Protein AF-A0A971D285-F1 (afdb_monomer_lite)

Sequence (139 aa):
ELATGGTLFGNALSMAAARAALTEVLTPAAYEHAADLGAELADGLEDAVDEAGLPWRVQRLWPRSGVSFSRRLARDAAEADADAQPELNALLRLYLASRGVWEAISTAGPAMSVAATRADVAAYVAAFRAFVADVVAAD

Foldseek 3Di:
DDDPDDPPVPDPVVVVVVVCCDPPQVDPVLQQVLQVLLVLLQVLLVCLCVVLVQLWHWDRDRSWIDIQNHNDDDPDPVSSVVSDDQVLLVVLQVQLVVQVHHFPDSRTTDGGGSPDDNVNSVSSSVSSSVSSVVVSVVD

pLDDT: mean 94.19, std 7.13, range [49.31, 98.56]

Secondary structure (DSSP, 8-state):
------TTTT-HHHHHHHHHIIIIIS-HHHHHHHHHHHHHHHHHHHHHHHHTT---EEEEETTEEEEESSSS--SSHHHHHHT--HHHHHHHHHHHHTTT---S-SSS--B--TT--HHHHHHHHHHHHHHHHHHHTT-

Radius of gyration: 18.51 Å; chains: 1; bounding box: 54×35×45 Å

Structure (mmCIF, N/CA/C/O backbone):
data_AF-A0A971D285-F1
#
_entry.id   AF-A0A971D285-F1
#
loop_
_atom_site.group_PDB
_atom_site.id
_atom_site.type_symbol
_atom_site.label_atom_id
_atom_site.label_alt_id
_atom_site.label_comp_id
_atom_site.label_asym_id
_atom_site.label_entity_id
_atom_site.label_seq_id
_atom_site.pdbx_PDB_ins_code
_atom_site.Cartn_x
_atom_site.Cartn_y
_atom_site.Cartn_z
_atom_site.occupancy
_atom_site.B_iso_or_equiv
_atom_site.auth_seq_id
_atom_site.auth_comp_id
_atom_site.auth_asym_id
_atom_site.auth_atom_id
_atom_site.pdbx_PDB_model_num
ATOM 1 N N . GLU A 1 1 ? 36.179 23.374 -7.657 1.00 58.19 1 GLU A N 1
ATOM 2 C CA . GLU A 1 1 ? 35.338 22.389 -8.368 1.00 58.19 1 GLU A CA 1
ATOM 3 C C . GLU A 1 1 ? 34.465 21.657 -7.365 1.00 58.19 1 GLU A C 1
ATOM 5 O O . GLU A 1 1 ? 34.965 21.293 -6.307 1.00 58.19 1 GLU A O 1
ATOM 10 N N . LEU A 1 2 ? 33.177 21.480 -7.664 1.00 68.88 2 LEU A N 1
ATOM 11 C CA . LEU A 1 2 ? 32.315 20.560 -6.919 1.00 68.88 2 LEU A CA 1
ATOM 12 C C . LEU A 1 2 ? 32.564 19.155 -7.472 1.00 68.88 2 LEU A C 1
ATOM 14 O O . LEU A 1 2 ? 32.286 18.903 -8.642 1.00 68.88 2 LEU A O 1
ATOM 18 N N . ALA A 1 3 ? 33.108 18.256 -6.655 1.00 75.75 3 ALA A N 1
ATOM 19 C CA . ALA A 1 3 ? 33.206 16.848 -7.017 1.00 75.75 3 ALA A CA 1
ATOM 20 C C . ALA A 1 3 ? 31.798 16.227 -7.022 1.00 75.75 3 ALA A C 1
ATOM 22 O O . ALA A 1 3 ? 31.091 16.289 -6.019 1.00 75.75 3 ALA A O 1
ATOM 23 N N . THR A 1 4 ? 31.390 15.634 -8.145 1.00 83.88 4 THR A N 1
ATOM 24 C CA . THR A 1 4 ? 30.048 15.053 -8.358 1.00 83.88 4 THR A CA 1
ATOM 25 C C . THR A 1 4 ? 30.070 13.526 -8.514 1.00 83.88 4 THR A C 1
ATOM 27 O O . THR A 1 4 ? 29.160 12.953 -9.105 1.00 83.88 4 THR A O 1
ATOM 30 N N . GLY A 1 5 ? 31.093 12.839 -7.987 1.00 87.38 5 GLY A N 1
ATOM 31 C CA . GLY A 1 5 ? 31.279 11.399 -8.198 1.00 87.38 5 GLY A CA 1
ATOM 32 C C . GLY A 1 5 ? 31.811 10.623 -6.992 1.00 87.38 5 GLY A C 1
ATOM 33 O O . GLY A 1 5 ? 32.143 11.182 -5.951 1.00 87.38 5 GLY A O 1
ATOM 34 N N . GLY A 1 6 ? 31.898 9.306 -7.165 1.00 91.94 6 GLY A N 1
ATOM 35 C CA . GLY A 1 6 ? 32.472 8.351 -6.216 1.00 91.94 6 GLY A CA 1
ATOM 36 C C . GLY A 1 6 ? 32.707 7.001 -6.900 1.00 91.94 6 GLY A C 1
ATOM 37 O O . GLY A 1 6 ? 32.139 6.749 -7.958 1.00 91.94 6 GLY A O 1
ATOM 38 N N . THR A 1 7 ? 33.528 6.121 -6.318 1.00 93.44 7 THR A N 1
ATOM 39 C CA . THR A 1 7 ? 34.011 4.872 -6.956 1.00 93.44 7 THR A CA 1
ATOM 40 C C . THR A 1 7 ? 32.909 3.968 -7.522 1.00 93.44 7 THR A C 1
ATOM 42 O O . THR A 1 7 ? 33.127 3.278 -8.510 1.00 93.44 7 THR A O 1
ATOM 45 N N . LEU A 1 8 ? 31.720 3.964 -6.915 1.00 94.88 8 LEU A N 1
ATOM 46 C CA . LEU A 1 8 ? 30.589 3.132 -7.347 1.00 94.88 8 LEU A CA 1
ATOM 47 C C . LEU A 1 8 ? 29.567 3.880 -8.214 1.00 94.88 8 LEU A C 1
ATOM 49 O O . LEU A 1 8 ? 28.583 3.277 -8.650 1.00 94.88 8 LEU A O 1
ATOM 53 N N . PHE A 1 9 ? 29.782 5.171 -8.468 1.00 94.62 9 PHE A N 1
ATOM 54 C CA . PHE A 1 9 ? 28.895 5.984 -9.289 1.00 94.62 9 PHE A CA 1
ATOM 55 C C . PHE A 1 9 ? 28.912 5.475 -10.735 1.00 94.62 9 PHE A C 1
ATOM 57 O O . PHE A 1 9 ? 29.968 5.393 -11.357 1.00 94.62 9 PHE A O 1
ATOM 64 N N . GLY A 1 10 ? 27.745 5.097 -11.263 1.00 93.19 10 GLY A N 1
ATOM 65 C CA . GLY A 1 10 ? 27.621 4.588 -12.633 1.00 93.19 10 GLY A CA 1
ATOM 66 C C . GLY A 1 10 ? 28.299 3.236 -12.885 1.00 93.19 10 GLY A C 1
ATOM 67 O O . GLY A 1 10 ? 28.639 2.934 -14.027 1.00 93.19 10 GLY A O 1
ATOM 68 N N . ASN A 1 11 ? 28.516 2.414 -11.851 1.00 96.44 11 ASN A N 1
ATOM 69 C CA . ASN A 1 11 ? 29.077 1.075 -12.042 1.00 96.44 11 ASN A CA 1
ATOM 70 C C . ASN A 1 11 ? 28.212 0.221 -13.001 1.00 96.44 11 ASN A C 1
ATOM 72 O O . ASN A 1 11 ? 26.999 0.420 -13.125 1.00 96.44 11 ASN A O 1
ATOM 76 N N . ALA A 1 12 ? 28.835 -0.758 -13.662 1.00 97.88 12 ALA A N 1
ATOM 77 C CA . ALA A 1 12 ? 28.193 -1.543 -14.719 1.00 97.88 12 ALA A CA 1
ATOM 78 C C . ALA A 1 12 ? 26.925 -2.284 -14.259 1.00 97.88 12 ALA A C 1
ATOM 80 O O . ALA A 1 12 ? 25.957 -2.363 -15.015 1.00 97.88 12 ALA A O 1
ATOM 81 N N . LEU A 1 13 ? 26.905 -2.785 -13.019 1.00 98.06 13 LEU A N 1
ATOM 82 C CA . LEU A 1 13 ? 25.747 -3.487 -12.468 1.00 98.06 13 LEU A CA 1
ATOM 83 C C . LEU A 1 13 ? 24.557 -2.537 -12.295 1.00 98.06 13 LEU A C 1
ATOM 85 O O . LEU A 1 13 ? 23.459 -2.845 -12.750 1.00 98.06 13 LEU A O 1
ATOM 89 N N . SER A 1 14 ? 24.778 -1.366 -11.693 1.00 97.81 14 SER A N 1
ATOM 90 C CA . SER A 1 14 ? 23.740 -0.348 -11.511 1.00 97.81 14 SER A CA 1
ATOM 91 C C . SER A 1 14 ? 23.199 0.154 -12.850 1.00 97.81 14 SER A C 1
ATOM 93 O O . SER A 1 14 ? 21.989 0.303 -12.986 1.00 97.81 14 SER A O 1
ATOM 95 N N . MET A 1 15 ? 24.057 0.358 -13.855 1.00 98.25 15 MET A N 1
ATOM 96 C CA . MET A 1 15 ? 23.618 0.789 -15.189 1.00 98.25 15 MET A CA 1
ATOM 97 C C . MET A 1 15 ? 22.787 -0.283 -15.907 1.00 98.25 15 MET A C 1
ATOM 99 O O . MET A 1 15 ? 21.761 0.038 -16.509 1.00 98.25 15 MET A O 1
ATOM 103 N N . ALA A 1 16 ? 23.188 -1.555 -15.816 1.00 98.56 16 ALA A N 1
ATOM 104 C CA . ALA A 1 16 ? 22.428 -2.665 -16.386 1.00 98.56 16 ALA A CA 1
ATOM 105 C C . ALA A 1 16 ? 21.066 -2.842 -15.692 1.00 98.56 16 ALA A C 1
ATOM 107 O O . ALA A 1 16 ? 20.043 -2.954 -16.370 1.00 98.56 16 ALA A O 1
ATOM 108 N N . ALA A 1 17 ? 21.041 -2.797 -14.355 1.00 98.38 17 ALA A N 1
ATOM 109 C CA . ALA A 1 17 ? 19.816 -2.886 -13.567 1.00 98.38 17 ALA A CA 1
ATOM 110 C C . ALA A 1 17 ? 18.877 -1.701 -13.825 1.00 98.38 17 ALA A C 1
ATOM 112 O O . ALA A 1 17 ? 17.683 -1.909 -14.008 1.00 98.38 17 ALA A O 1
ATOM 113 N N . ALA A 1 18 ? 19.401 -0.472 -13.900 1.00 98.25 18 ALA A N 1
ATOM 114 C CA . ALA A 1 18 ? 18.603 0.716 -14.194 1.00 98.25 18 ALA A CA 1
ATOM 115 C C . ALA A 1 18 ? 17.958 0.639 -15.583 1.00 98.25 18 ALA A C 1
ATOM 117 O O . ALA A 1 18 ? 16.778 0.951 -15.721 1.00 98.25 18 ALA A O 1
ATOM 118 N N . ARG A 1 19 ? 18.700 0.174 -16.599 1.00 98.38 19 ARG A N 1
ATOM 119 C CA . ARG A 1 19 ? 18.148 -0.047 -17.941 1.00 98.38 19 ARG A CA 1
ATOM 120 C C . ARG A 1 19 ? 16.983 -1.034 -17.891 1.00 98.38 19 ARG A C 1
ATOM 122 O O . ARG A 1 19 ? 15.891 -0.664 -18.297 1.00 98.38 19 ARG A O 1
ATOM 129 N N . ALA A 1 20 ? 17.195 -2.233 -17.344 1.00 98.56 20 ALA A N 1
ATOM 130 C CA . ALA A 1 20 ? 16.143 -3.247 -17.244 1.00 98.56 20 ALA A CA 1
ATOM 131 C C . ALA A 1 20 ? 14.939 -2.751 -16.421 1.00 98.56 20 ALA A C 1
ATOM 133 O O . ALA A 1 20 ? 13.795 -2.892 -16.843 1.00 98.56 20 ALA A O 1
ATOM 134 N N . ALA A 1 21 ? 15.184 -2.096 -15.282 1.00 98.38 21 ALA A N 1
ATOM 135 C CA . ALA A 1 21 ? 14.128 -1.542 -14.445 1.00 98.38 21 ALA A CA 1
ATOM 136 C C . ALA A 1 21 ? 13.266 -0.540 -15.220 1.00 98.38 21 ALA A C 1
ATOM 138 O O . ALA A 1 21 ? 12.049 -0.664 -15.211 1.00 98.38 21 ALA A O 1
ATOM 139 N N . LEU A 1 22 ? 13.876 0.415 -15.925 1.00 97.81 22 LEU A N 1
ATOM 140 C CA . LEU A 1 22 ? 13.146 1.477 -16.621 1.00 97.81 22 LEU A CA 1
ATOM 141 C C . LEU A 1 22 ? 12.483 1.017 -17.926 1.00 97.81 22 LEU A C 1
ATOM 143 O O . LEU A 1 22 ? 11.479 1.606 -18.318 1.00 97.81 22 LEU A O 1
ATOM 147 N N . THR A 1 23 ? 13.024 0.006 -18.613 1.00 97.75 23 THR A N 1
ATOM 148 C CA . THR A 1 23 ? 12.492 -0.423 -19.920 1.00 97.75 23 THR A CA 1
ATOM 149 C C . THR A 1 23 ? 11.618 -1.670 -19.866 1.00 97.75 23 THR A C 1
ATOM 151 O O . THR A 1 23 ? 10.851 -1.889 -20.798 1.00 97.75 23 THR A O 1
ATOM 154 N N . GLU A 1 24 ? 11.728 -2.491 -18.819 1.00 98.06 24 GLU A N 1
ATOM 155 C CA . GLU A 1 24 ? 11.076 -3.810 -18.761 1.00 98.06 24 GLU A CA 1
ATOM 156 C C . GLU A 1 24 ? 10.179 -3.992 -17.527 1.00 98.06 24 GLU A C 1
ATOM 158 O O . GLU A 1 24 ? 9.184 -4.705 -17.611 1.00 98.06 24 GLU A O 1
ATOM 163 N N . VAL A 1 25 ? 10.485 -3.340 -16.396 1.00 98.38 25 VAL A N 1
ATOM 164 C CA . VAL A 1 25 ? 9.761 -3.549 -15.123 1.00 98.38 25 VAL A CA 1
ATOM 165 C C . VAL A 1 25 ? 8.834 -2.380 -14.788 1.00 98.38 25 VAL A C 1
ATOM 167 O O . VAL A 1 25 ? 7.630 -2.555 -14.634 1.00 98.38 25 VAL A O 1
ATOM 170 N N . LEU A 1 26 ? 9.382 -1.171 -14.700 1.00 97.81 26 LEU A N 1
ATOM 171 C CA . LEU A 1 26 ? 8.706 0.070 -14.313 1.00 97.81 26 LEU A CA 1
ATOM 172 C C . LEU A 1 26 ? 8.031 0.731 -15.526 1.00 97.81 26 LEU A C 1
ATOM 174 O O . LEU A 1 26 ? 8.201 1.919 -15.795 1.00 97.81 26 LEU A O 1
ATOM 178 N N . THR A 1 27 ? 7.300 -0.071 -16.299 1.00 98.06 27 THR A N 1
ATOM 179 C CA . THR A 1 27 ? 6.598 0.375 -17.509 1.00 98.06 27 THR A CA 1
ATOM 180 C C . THR A 1 27 ? 5.302 1.117 -17.159 1.00 98.06 27 THR A C 1
ATOM 182 O O . THR A 1 27 ? 4.760 0.900 -16.075 1.00 98.06 27 THR A O 1
ATOM 185 N N . PRO A 1 28 ? 4.741 1.947 -18.061 1.00 97.56 28 PRO A N 1
ATOM 186 C CA . PRO A 1 28 ? 3.471 2.634 -17.807 1.00 97.56 28 PRO A CA 1
ATOM 187 C C . PRO A 1 28 ? 2.334 1.700 -17.367 1.00 97.56 28 PRO A C 1
ATOM 189 O O . PRO A 1 28 ? 1.667 1.991 -16.383 1.00 97.56 28 PRO A O 1
ATOM 192 N N . ALA A 1 29 ? 2.181 0.539 -18.014 1.00 97.94 29 ALA A N 1
ATOM 193 C CA . ALA A 1 29 ? 1.159 -0.447 -17.652 1.00 97.94 29 ALA A CA 1
ATOM 194 C C . ALA A 1 29 ? 1.403 -1.077 -16.267 1.00 97.94 29 ALA A C 1
ATOM 196 O O . ALA A 1 29 ? 0.464 -1.321 -15.516 1.00 97.94 29 ALA A O 1
ATOM 197 N N . ALA A 1 30 ? 2.668 -1.322 -15.909 1.00 98.06 30 ALA A N 1
ATOM 198 C CA . ALA A 1 30 ? 3.026 -1.813 -14.580 1.00 98.06 30 ALA A CA 1
ATOM 199 C C . ALA A 1 30 ? 2.737 -0.765 -13.498 1.00 98.06 30 ALA A C 1
ATOM 201 O O . ALA A 1 30 ? 2.316 -1.116 -12.394 1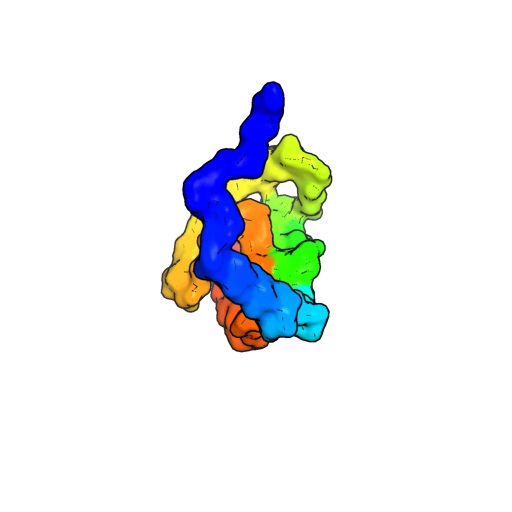.00 98.06 30 ALA A O 1
ATOM 202 N N . TYR A 1 31 ? 2.926 0.517 -13.831 1.00 97.19 31 TYR A N 1
ATOM 203 C CA . TYR A 1 31 ? 2.462 1.592 -12.978 1.00 97.19 31 TYR A CA 1
ATOM 204 C C . TYR A 1 31 ? 0.923 1.538 -12.867 1.00 97.19 31 TYR A C 1
ATOM 206 O O . TYR A 1 31 ? 0.410 1.331 -11.776 1.00 97.19 31 TYR A O 1
ATOM 214 N N . GLU A 1 32 ? 0.159 1.645 -13.953 1.00 97.88 32 GLU A N 1
ATOM 215 C CA . GLU A 1 32 ? -1.320 1.612 -13.900 1.00 97.88 32 GLU A CA 1
ATOM 216 C C . GLU A 1 32 ? -1.869 0.463 -13.031 1.00 97.88 32 GLU A C 1
ATOM 218 O O . GLU A 1 32 ? -2.662 0.710 -12.125 1.00 97.88 32 GLU A O 1
ATOM 223 N N . HIS A 1 33 ? -1.321 -0.748 -13.182 1.00 98.06 33 HIS A N 1
ATOM 224 C CA . HIS A 1 33 ? -1.629 -1.895 -12.319 1.00 98.06 33 HIS A CA 1
ATOM 225 C C . HIS A 1 33 ? -1.399 -1.625 -10.822 1.00 98.06 33 HIS A C 1
ATOM 227 O O . HIS A 1 33 ? -2.275 -1.880 -9.999 1.00 98.06 33 HIS A O 1
ATOM 233 N N . ALA A 1 34 ? -0.234 -1.096 -10.439 1.00 98.19 34 ALA A N 1
ATOM 234 C CA . ALA A 1 34 ? 0.044 -0.765 -9.041 1.00 98.19 34 ALA A CA 1
ATOM 235 C C . ALA A 1 34 ? -0.856 0.369 -8.509 1.00 98.19 34 ALA A C 1
ATOM 237 O O . ALA A 1 34 ? -1.184 0.365 -7.322 1.00 98.19 34 ALA A O 1
ATOM 238 N N . ALA A 1 35 ? -1.273 1.311 -9.365 1.00 97.88 35 ALA A N 1
ATOM 239 C CA . ALA A 1 35 ? -2.243 2.352 -9.016 1.00 97.88 35 ALA A CA 1
ATOM 240 C C . ALA A 1 35 ? -3.599 1.75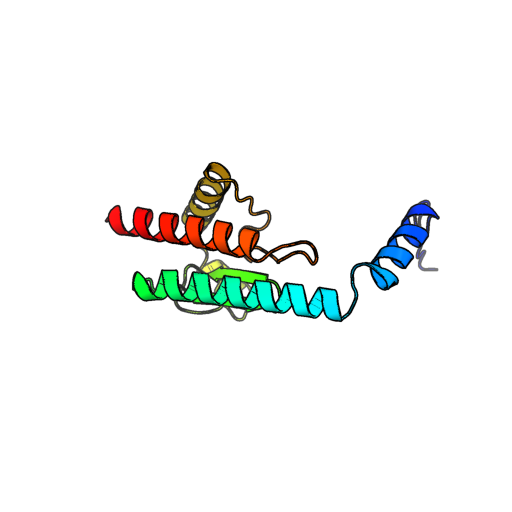3 -8.651 1.00 97.88 35 ALA A C 1
ATOM 242 O O . ALA A 1 35 ? -4.166 2.105 -7.619 1.00 97.88 35 ALA A O 1
ATOM 243 N N . ASP A 1 36 ? -4.089 0.842 -9.493 1.00 98.25 36 ASP A N 1
ATOM 244 C CA . ASP A 1 36 ? -5.381 0.186 -9.311 1.00 98.25 36 ASP A CA 1
ATOM 245 C C . ASP A 1 36 ? -5.393 -0.609 -8.003 1.00 98.25 36 ASP A C 1
ATOM 247 O O . ASP A 1 36 ? -6.316 -0.482 -7.201 1.00 98.25 36 ASP A O 1
ATOM 251 N N . LEU A 1 37 ? -4.313 -1.347 -7.719 1.00 98.50 37 LEU A N 1
ATOM 252 C CA . LEU A 1 37 ? -4.154 -2.046 -6.442 1.00 98.50 37 LEU A CA 1
ATOM 253 C C . LEU A 1 37 ? -4.092 -1.086 -5.246 1.00 98.50 37 LEU A C 1
ATOM 255 O O . LEU A 1 37 ? -4.631 -1.393 -4.184 1.00 98.50 37 LEU A O 1
ATOM 259 N N . GLY A 1 38 ? -3.435 0.067 -5.393 1.00 97.62 38 GLY A N 1
ATOM 260 C CA . GLY A 1 38 ? -3.411 1.103 -4.361 1.00 97.62 38 GLY A CA 1
ATOM 261 C C . GLY A 1 38 ? -4.800 1.674 -4.076 1.00 97.62 38 GLY A C 1
ATOM 262 O O . GLY A 1 38 ? -5.165 1.837 -2.909 1.00 97.62 38 GLY A O 1
ATOM 263 N N . ALA A 1 39 ? -5.592 1.927 -5.119 1.00 97.81 39 ALA A N 1
ATOM 264 C CA . ALA A 1 39 ? -6.977 2.369 -4.990 1.00 97.81 39 ALA A CA 1
ATOM 265 C C . ALA A 1 39 ? -7.842 1.307 -4.293 1.00 97.81 39 ALA A C 1
ATOM 267 O O . ALA A 1 39 ? -8.483 1.622 -3.299 1.00 97.81 39 ALA A O 1
ATOM 268 N N . GLU A 1 40 ? -7.769 0.045 -4.724 1.00 98.25 40 GLU A N 1
ATOM 269 C CA . GLU A 1 40 ? -8.504 -1.065 -4.097 1.00 98.25 40 GLU A CA 1
ATOM 270 C C . GLU A 1 40 ? -8.140 -1.265 -2.629 1.00 98.25 40 GLU A C 1
ATOM 272 O O . GLU A 1 40 ? -9.008 -1.525 -1.795 1.00 98.25 40 GLU A O 1
ATOM 277 N N . LEU A 1 41 ? -6.854 -1.128 -2.300 1.00 98.12 41 LEU A N 1
ATOM 278 C CA . LEU A 1 41 ? -6.418 -1.158 -0.917 1.00 98.12 41 LEU A CA 1
ATOM 279 C C . LEU A 1 41 ? -7.072 -0.025 -0.127 1.00 98.12 41 LEU A C 1
ATOM 281 O O . LEU A 1 41 ? -7.614 -0.281 0.940 1.00 98.12 41 LEU A O 1
ATOM 285 N N . ALA A 1 42 ? -7.014 1.210 -0.628 1.00 97.88 42 ALA A N 1
ATOM 286 C CA . ALA A 1 42 ? -7.599 2.344 0.073 1.00 97.88 42 ALA A CA 1
ATOM 287 C C . ALA A 1 42 ? -9.096 2.170 0.306 1.00 97.88 42 ALA A C 1
ATOM 289 O O . ALA A 1 42 ? -9.529 2.338 1.441 1.00 97.88 42 ALA A O 1
ATOM 290 N N . ASP A 1 43 ? -9.841 1.784 -0.729 1.00 98.44 43 ASP A N 1
ATOM 291 C CA . ASP A 1 43 ? -11.284 1.568 -0.647 1.00 98.44 43 ASP A CA 1
ATOM 292 C C . ASP A 1 43 ? -11.592 0.513 0.436 1.00 98.44 43 ASP A C 1
ATOM 294 O O . ASP A 1 43 ? -12.411 0.735 1.323 1.00 98.44 43 ASP A O 1
ATOM 298 N N . GLY A 1 44 ? -10.831 -0.590 0.473 1.00 98.38 44 GLY A N 1
ATOM 299 C CA . GLY A 1 44 ? -10.989 -1.622 1.500 1.00 98.38 44 GLY A CA 1
ATOM 300 C C . GLY A 1 44 ? -10.668 -1.167 2.933 1.00 98.38 44 GLY A C 1
ATOM 301 O O . GLY A 1 44 ? -11.261 -1.694 3.879 1.00 98.38 44 GLY A O 1
ATOM 302 N N . LEU A 1 45 ? -9.743 -0.217 3.111 1.00 97.81 45 LEU A N 1
ATOM 303 C CA . LEU A 1 45 ? -9.456 0.397 4.415 1.00 97.81 45 LEU A CA 1
ATOM 304 C C . LEU A 1 45 ? -10.527 1.417 4.813 1.00 97.81 45 LEU A C 1
ATOM 306 O O . LEU A 1 45 ? -10.889 1.462 5.988 1.00 97.81 45 LEU A O 1
ATOM 310 N N . GLU A 1 46 ? -11.013 2.219 3.863 1.00 97.75 46 GLU A N 1
ATOM 311 C CA . GLU A 1 46 ? -12.080 3.205 4.078 1.00 97.75 46 GLU A CA 1
ATOM 312 C C . GLU A 1 46 ? -13.360 2.500 4.514 1.00 97.75 46 GLU A C 1
ATOM 314 O O . GLU A 1 46 ? -13.871 2.802 5.590 1.00 97.75 46 GLU A O 1
ATOM 319 N N . ASP A 1 47 ? -13.783 1.470 3.778 1.00 98.56 47 ASP A N 1
ATOM 320 C CA . ASP A 1 47 ? -14.959 0.675 4.127 1.00 98.56 47 ASP A CA 1
ATOM 321 C C . ASP A 1 47 ? -14.842 0.077 5.540 1.00 98.56 47 ASP A C 1
ATOM 323 O O . ASP A 1 47 ? -15.782 0.123 6.329 1.00 98.56 47 ASP A O 1
ATOM 327 N N . ALA A 1 48 ? -13.669 -0.458 5.902 1.00 98.25 48 ALA A N 1
ATOM 328 C CA . ALA A 1 48 ? -13.440 -1.047 7.223 1.00 98.25 48 ALA A CA 1
ATOM 329 C C . ALA A 1 48 ? -13.555 -0.022 8.364 1.00 98.25 48 ALA A C 1
ATOM 331 O O . ALA A 1 48 ? -14.078 -0.338 9.433 1.00 98.25 48 ALA A O 1
ATOM 332 N N . VAL A 1 49 ? -13.045 1.191 8.147 1.00 97.56 49 VAL A N 1
ATOM 333 C CA . VAL A 1 49 ? -13.115 2.298 9.109 1.00 97.56 49 VAL A CA 1
ATOM 334 C C . VAL A 1 49 ? -14.546 2.820 9.230 1.00 97.56 49 VAL A C 1
ATOM 336 O O . VAL A 1 49 ? -15.034 3.000 10.350 1.00 97.56 49 VAL A O 1
ATOM 339 N N . ASP A 1 50 ? -15.219 3.023 8.098 1.00 97.44 50 ASP A N 1
ATOM 340 C CA . ASP A 1 50 ? -16.568 3.582 8.028 1.00 97.44 50 ASP A CA 1
ATOM 341 C C . ASP A 1 50 ? -17.607 2.625 8.628 1.00 97.44 50 ASP A C 1
ATOM 343 O O . ASP A 1 50 ? -18.442 3.047 9.432 1.00 97.44 50 ASP A O 1
ATOM 347 N N . GLU A 1 51 ? -17.524 1.327 8.320 1.00 97.81 51 GLU A N 1
ATOM 348 C CA . GLU A 1 51 ? -18.383 0.288 8.909 1.00 97.81 51 GLU A CA 1
ATOM 349 C C . GLU A 1 51 ? -18.240 0.212 10.437 1.00 97.81 51 GLU A C 1
ATOM 351 O O . GLU A 1 51 ? -19.219 -0.044 11.142 1.00 97.81 51 GLU A O 1
ATOM 356 N N . ALA A 1 52 ? -17.035 0.461 10.957 1.00 97.44 52 ALA A N 1
ATOM 357 C CA . ALA A 1 52 ? -16.751 0.486 12.390 1.00 97.44 52 ALA A CA 1
ATOM 358 C C . ALA A 1 52 ? -17.091 1.830 13.063 1.00 97.44 52 ALA A C 1
ATOM 360 O O . ALA A 1 52 ? -16.961 1.958 14.281 1.00 97.44 52 ALA A O 1
ATOM 361 N N . GLY A 1 53 ? -17.508 2.846 12.296 1.00 96.56 53 GLY A N 1
ATOM 362 C CA . GLY A 1 53 ? -17.792 4.190 12.806 1.00 96.56 53 GLY A CA 1
ATOM 363 C C . GLY A 1 53 ? -16.563 4.898 13.387 1.00 96.56 53 GLY A C 1
ATOM 364 O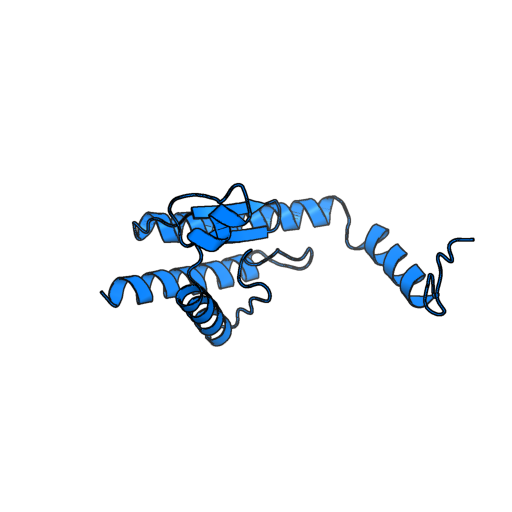 O . GLY A 1 53 ? -16.702 5.803 14.218 1.00 96.56 53 GLY A O 1
ATOM 365 N N . LEU A 1 54 ? -15.359 4.480 12.988 1.00 96.75 54 LEU A N 1
ATOM 366 C CA . LEU A 1 54 ? -14.119 5.026 13.516 1.00 96.75 54 LEU A CA 1
ATOM 367 C C . LEU A 1 54 ? -13.819 6.384 12.875 1.00 96.75 54 LEU A C 1
ATOM 369 O O . LEU A 1 54 ? -13.949 6.558 11.666 1.00 96.75 54 LEU A O 1
ATOM 373 N N . PRO A 1 55 ? -13.356 7.374 13.653 1.00 95.81 55 PRO A N 1
ATOM 374 C CA . PRO A 1 55 ? -13.122 8.7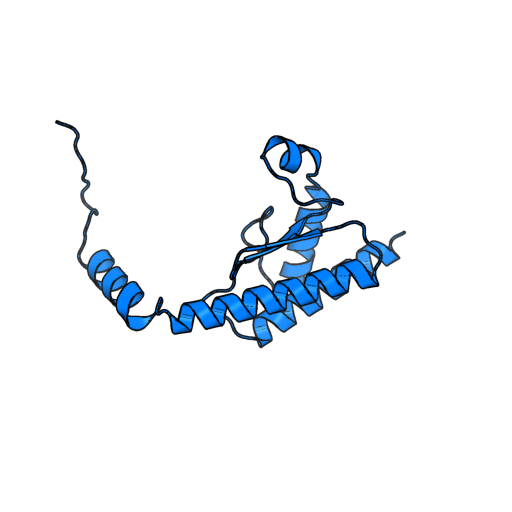17 13.148 1.00 95.81 55 PRO A CA 1
ATOM 375 C C . PRO A 1 55 ? -11.728 8.822 12.500 1.00 95.81 55 PRO A C 1
ATOM 377 O O . PRO A 1 55 ? -10.999 9.779 12.760 1.00 95.81 55 PRO A O 1
ATOM 380 N N . TRP A 1 56 ? -11.333 7.808 11.728 1.00 96.50 56 TRP A N 1
ATOM 381 C CA . TRP A 1 56 ? -10.041 7.705 11.049 1.00 96.50 56 TRP A CA 1
ATOM 382 C C . TRP A 1 56 ? -10.190 8.097 9.577 1.00 96.50 56 TRP A C 1
ATOM 384 O O . TRP A 1 56 ? -11.290 8.107 9.030 1.00 96.50 56 TRP A O 1
ATOM 394 N N . ARG A 1 57 ? -9.088 8.453 8.920 1.00 95.75 57 ARG A N 1
ATOM 395 C CA . ARG A 1 57 ? -9.066 8.790 7.488 1.00 95.75 57 ARG A CA 1
ATOM 396 C C . ARG A 1 57 ? -8.052 7.935 6.764 1.00 95.75 57 ARG A C 1
ATOM 398 O O . ARG A 1 57 ? -7.043 7.558 7.345 1.00 95.75 57 ARG A O 1
ATOM 405 N N . VAL A 1 58 ? -8.278 7.683 5.483 1.00 95.75 58 VAL A N 1
ATOM 406 C CA . VAL A 1 58 ? -7.341 6.928 4.651 1.00 95.75 58 VAL A CA 1
ATOM 407 C C . VAL A 1 58 ? -6.610 7.876 3.709 1.00 95.75 58 VAL A C 1
ATOM 409 O O . VAL A 1 58 ? -7.187 8.763 3.081 1.00 95.75 58 VAL A O 1
ATOM 412 N N . GLN A 1 59 ? -5.291 7.730 3.669 1.00 93.44 59 GLN A N 1
ATOM 413 C CA . GLN A 1 59 ? -4.420 8.375 2.702 1.00 93.44 59 GLN A CA 1
ATOM 414 C C . GLN A 1 59 ? -4.536 7.613 1.382 1.00 93.44 59 GLN A C 1
ATOM 416 O O . GLN A 1 59 ? -4.415 6.391 1.370 1.00 93.44 59 GLN A O 1
ATOM 421 N N . ARG A 1 60 ? -4.711 8.341 0.276 1.00 93.69 60 ARG A N 1
ATOM 422 C CA . ARG A 1 60 ? -4.697 7.809 -1.092 1.00 93.69 60 ARG A CA 1
ATOM 423 C C . ARG A 1 60 ? -3.690 8.575 -1.923 1.00 93.69 60 ARG A C 1
ATOM 425 O O . ARG A 1 60 ? -3.931 9.720 -2.300 1.00 93.69 60 ARG A O 1
ATOM 432 N N . LEU A 1 61 ? -2.571 7.938 -2.227 1.00 93.62 61 LEU A N 1
ATOM 433 C CA . LEU A 1 61 ? -1.539 8.507 -3.076 1.00 93.62 61 LEU A CA 1
ATOM 434 C C . LEU A 1 61 ? -1.088 7.465 -4.088 1.00 93.62 61 LEU A C 1
ATOM 436 O O . LEU A 1 61 ? -0.044 6.846 -3.926 1.00 93.62 61 LEU A O 1
ATOM 440 N N . TRP A 1 62 ? -1.867 7.307 -5.155 1.00 93.38 62 TRP A N 1
ATOM 441 C CA . TRP A 1 62 ? -1.534 6.449 -6.289 1.00 93.38 62 TRP A CA 1
ATOM 442 C C . TRP A 1 62 ? -1.366 4.962 -5.871 1.00 93.38 62 TRP A C 1
ATOM 444 O O . TRP A 1 62 ? -2.404 4.385 -5.563 1.00 93.38 62 TRP A O 1
ATOM 454 N N . PRO A 1 63 ? -0.190 4.301 -5.751 1.00 95.56 63 PRO A N 1
ATOM 455 C CA . PRO A 1 63 ? -0.134 2.892 -5.360 1.00 95.56 63 PRO A CA 1
ATOM 456 C C . PRO A 1 63 ? -0.061 2.748 -3.826 1.00 95.56 63 PRO A C 1
ATOM 458 O O . PRO A 1 63 ? 0.108 1.653 -3.298 1.00 95.56 63 PRO A O 1
ATOM 461 N N . ARG A 1 64 ? -0.049 3.876 -3.105 1.00 95.06 64 ARG A N 1
ATOM 462 C CA . ARG A 1 64 ? 0.218 3.995 -1.683 1.00 95.06 64 ARG A CA 1
ATOM 463 C C . ARG A 1 64 ? -1.064 4.398 -1.004 1.00 95.06 64 ARG A C 1
ATOM 465 O O . ARG A 1 64 ? -1.642 5.437 -1.327 1.00 95.06 64 ARG A O 1
ATOM 472 N N . SER A 1 65 ? -1.407 3.604 -0.008 1.00 94.50 65 SER A N 1
ATOM 473 C CA . SER A 1 65 ? -2.609 3.788 0.780 1.00 94.50 65 SER A CA 1
ATOM 474 C C . SER A 1 65 ? -2.313 3.427 2.221 1.00 94.50 65 SER A C 1
ATOM 476 O O . SER A 1 65 ? -1.457 2.586 2.481 1.00 94.50 65 SER A O 1
ATOM 478 N N . GLY A 1 66 ? -2.977 4.075 3.169 1.00 93.06 66 GLY A N 1
ATOM 479 C CA . GLY A 1 66 ? -2.711 3.837 4.583 1.00 93.06 66 GLY A CA 1
ATOM 480 C C . GLY A 1 66 ? -3.668 4.583 5.490 1.00 93.06 66 GLY A C 1
ATOM 481 O O . GLY A 1 66 ? -4.247 5.595 5.101 1.00 93.06 66 GLY A O 1
ATOM 482 N N . VAL A 1 67 ? -3.833 4.094 6.713 1.00 93.88 67 VAL A N 1
ATOM 483 C CA . VAL A 1 67 ? -4.717 4.719 7.696 1.00 93.88 67 VAL A CA 1
ATOM 484 C C . VAL A 1 67 ? -4.011 5.863 8.430 1.00 93.88 67 VAL A C 1
ATOM 486 O O . VAL A 1 67 ? -2.855 5.765 8.834 1.00 93.88 67 VAL A O 1
ATOM 489 N N . SER A 1 68 ? -4.729 6.963 8.614 1.00 93.19 68 SER A N 1
ATOM 490 C CA . SER A 1 68 ? -4.433 8.041 9.552 1.00 93.19 68 SER A CA 1
ATOM 491 C C . SER A 1 68 ? -5.420 7.932 10.703 1.00 93.19 68 SER A C 1
ATOM 493 O O . SER A 1 68 ? -6.628 8.060 10.503 1.00 93.19 68 SER A O 1
ATOM 495 N N . PHE A 1 69 ? -4.916 7.722 11.915 1.00 94.00 69 PHE A N 1
ATOM 496 C CA . PHE A 1 69 ? -5.727 7.558 13.125 1.00 94.00 69 PHE A CA 1
ATOM 497 C C . PHE A 1 69 ? -6.285 8.897 13.657 1.00 94.00 69 PHE A C 1
ATOM 499 O O . PHE A 1 69 ? -6.239 9.180 14.850 1.00 94.00 69 PHE A O 1
ATOM 506 N N . SER A 1 70 ? -6.792 9.745 12.758 1.00 94.00 70 SER A N 1
ATOM 507 C CA . SER A 1 70 ? -7.369 11.064 13.035 1.00 94.00 70 SER A CA 1
ATOM 508 C C . SER A 1 70 ? -8.498 11.383 12.049 1.00 94.00 70 SER A C 1
ATOM 510 O O . SER A 1 70 ? -8.613 10.769 10.990 1.00 94.00 70 SER A O 1
ATOM 512 N N . ARG A 1 71 ? -9.314 12.394 12.377 1.00 94.44 71 ARG A N 1
ATOM 513 C CA . ARG A 1 71 ? -10.512 12.825 11.623 1.00 94.44 71 ARG A CA 1
ATOM 514 C C . ARG A 1 71 ? -10.200 13.513 10.298 1.00 94.44 71 ARG A C 1
ATOM 516 O O . ARG A 1 71 ? -11.102 13.810 9.510 1.00 94.44 71 ARG A O 1
ATOM 523 N N . ARG A 1 72 ? -8.930 13.818 10.059 1.00 93.12 72 ARG A N 1
ATOM 524 C CA . ARG A 1 72 ? -8.453 14.589 8.915 1.00 93.12 72 ARG A CA 1
ATOM 525 C C . ARG A 1 72 ? -7.180 13.979 8.350 1.00 93.12 72 ARG A C 1
ATOM 527 O O . ARG A 1 72 ? -6.441 13.296 9.050 1.00 93.12 72 ARG A O 1
ATOM 534 N N . LEU A 1 73 ? -6.910 14.303 7.092 1.00 93.44 73 LEU A N 1
ATOM 535 C CA . LEU A 1 73 ? -5.580 14.151 6.520 1.00 93.44 73 LEU A CA 1
ATOM 536 C C . LEU A 1 73 ? -4.777 15.412 6.849 1.00 93.44 73 LEU A C 1
ATOM 538 O O . LEU A 1 73 ? -5.241 16.523 6.579 1.00 93.44 73 LEU A O 1
ATOM 542 N N . ALA A 1 74 ? -3.607 15.233 7.456 1.00 92.75 74 ALA A N 1
ATOM 543 C CA . ALA A 1 74 ? -2.700 16.326 7.776 1.00 92.75 74 ALA A CA 1
ATOM 544 C C . ALA A 1 74 ? -2.187 17.007 6.497 1.00 92.75 74 ALA A C 1
ATOM 546 O O . ALA A 1 74 ? -1.898 16.347 5.497 1.00 92.75 74 ALA A O 1
ATOM 547 N N . ARG A 1 75 ? -2.068 18.335 6.529 1.00 94.31 75 ARG A N 1
ATOM 548 C CA . ARG A 1 75 ? -1.561 19.156 5.415 1.00 94.31 75 ARG A CA 1
ATOM 549 C C . ARG A 1 75 ? -0.087 19.509 5.566 1.00 94.31 75 ARG A C 1
ATOM 551 O O . ARG A 1 75 ? 0.553 19.891 4.590 1.00 94.31 75 ARG A O 1
ATOM 558 N N . ASP A 1 76 ? 0.436 19.387 6.778 1.00 94.94 76 ASP A N 1
ATOM 559 C CA . ASP A 1 76 ? 1.826 19.646 7.120 1.00 94.94 76 ASP A CA 1
ATOM 560 C C . ASP A 1 76 ? 2.301 18.705 8.239 1.00 94.94 76 ASP A C 1
ATOM 562 O O . ASP A 1 76 ? 1.536 17.906 8.785 1.00 94.94 76 ASP A O 1
ATOM 566 N N . ALA A 1 77 ? 3.595 18.778 8.551 1.00 93.31 77 ALA A N 1
ATOM 567 C CA . ALA A 1 77 ? 4.214 17.924 9.558 1.00 93.31 77 ALA A CA 1
ATOM 568 C C . ALA A 1 77 ? 3.705 18.211 10.980 1.00 93.31 77 ALA A C 1
ATOM 570 O O . ALA A 1 77 ? 3.563 17.280 11.763 1.00 93.31 77 ALA A O 1
ATOM 571 N N . ALA A 1 78 ? 3.389 19.468 11.309 1.00 96.38 78 ALA A N 1
ATOM 572 C CA . ALA A 1 78 ? 2.905 19.820 12.643 1.00 96.38 78 ALA A CA 1
ATOM 573 C C . ALA A 1 78 ? 1.507 19.236 12.893 1.00 96.38 78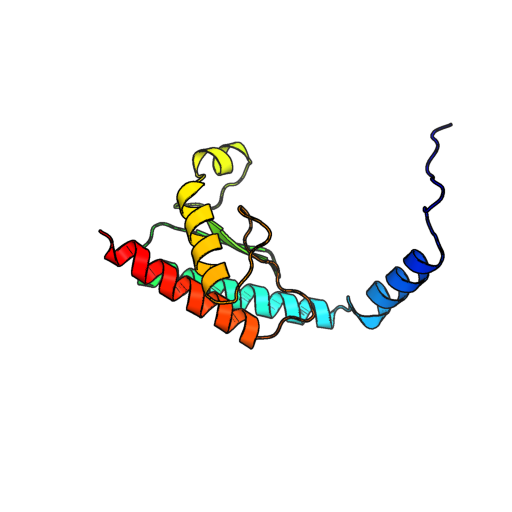 ALA A C 1
ATOM 575 O O . ALA A 1 78 ? 1.220 18.744 13.982 1.00 96.38 78 ALA A O 1
ATOM 576 N N . GLU A 1 79 ? 0.648 19.252 11.871 1.00 95.19 79 GLU A N 1
ATOM 577 C CA . GLU A 1 79 ? -0.644 18.576 11.894 1.00 95.19 79 GLU A CA 1
ATOM 578 C C . GLU A 1 79 ? -0.485 17.057 12.045 1.00 95.19 79 GLU A C 1
ATOM 580 O O . GLU A 1 79 ? -1.187 16.465 12.860 1.00 95.19 79 GLU A O 1
ATOM 585 N N . ALA A 1 80 ? 0.450 16.442 11.313 1.00 92.12 80 ALA A N 1
ATOM 586 C CA . ALA A 1 80 ? 0.702 15.003 11.387 1.00 92.12 80 ALA A CA 1
ATOM 587 C C . ALA A 1 80 ? 1.218 14.563 12.768 1.00 92.12 80 ALA A C 1
ATOM 589 O O . ALA A 1 80 ? 0.746 13.560 13.299 1.00 92.12 80 ALA A O 1
ATOM 590 N N . ASP A 1 81 ? 2.139 15.327 13.361 1.00 93.12 81 ASP A N 1
ATOM 591 C CA . ASP A 1 81 ? 2.687 15.048 14.692 1.00 93.12 81 ASP A CA 1
ATOM 592 C C . ASP A 1 81 ? 1.622 15.194 15.787 1.00 93.12 81 ASP A C 1
ATOM 594 O O . ASP A 1 81 ? 1.556 14.372 16.700 1.00 93.12 81 ASP A O 1
ATOM 598 N N . ALA A 1 82 ? 0.755 16.208 15.689 1.00 94.56 82 ALA A N 1
ATOM 599 C CA . ALA A 1 82 ? -0.337 16.413 16.642 1.00 94.56 82 ALA A CA 1
ATOM 600 C C . ALA A 1 82 ? -1.387 15.286 16.606 1.00 94.56 82 ALA A C 1
ATOM 602 O O . ALA A 1 82 ? -2.031 15.012 17.617 1.00 94.56 82 ALA A O 1
ATOM 603 N N . ASP A 1 83 ? -1.556 14.649 15.446 1.00 93.06 83 ASP A N 1
ATOM 604 C CA . ASP A 1 83 ? -2.515 13.570 15.197 1.00 93.06 83 ASP A CA 1
ATOM 605 C C . ASP A 1 83 ? -1.899 12.161 15.358 1.00 93.06 83 ASP A C 1
ATOM 607 O O . ASP A 1 83 ? -2.579 11.152 15.146 1.00 93.06 83 ASP A O 1
ATOM 611 N N . ALA A 1 84 ? -0.615 12.064 15.716 1.00 91.31 84 ALA A N 1
ATOM 612 C CA . ALA A 1 84 ? 0.100 10.797 15.789 1.00 91.31 84 ALA A CA 1
ATOM 613 C C . ALA A 1 84 ? -0.441 9.878 16.900 1.00 91.31 84 ALA A C 1
ATOM 615 O O . ALA A 1 84 ? -0.632 10.286 18.043 1.00 91.31 84 ALA A O 1
ATOM 616 N N . GLN A 1 85 ? -0.617 8.596 16.566 1.00 93.62 85 GLN A N 1
ATOM 617 C CA . GLN A 1 85 ? -1.011 7.528 17.495 1.00 93.62 85 GLN A CA 1
ATOM 618 C C . GLN A 1 85 ? 0.044 6.406 17.459 1.00 93.62 85 GLN A C 1
ATOM 620 O O . GLN A 1 85 ? -0.167 5.380 16.799 1.00 93.62 85 GLN A O 1
ATOM 625 N N . PRO A 1 86 ? 1.229 6.604 18.068 1.00 93.12 86 PRO A N 1
ATOM 626 C CA . PRO A 1 86 ? 2.370 5.710 17.881 1.00 93.12 86 PRO A CA 1
ATOM 627 C C . PRO A 1 86 ? 2.142 4.302 18.448 1.00 93.12 86 PRO A C 1
ATOM 629 O O . PRO A 1 86 ? 2.553 3.326 17.818 1.00 93.12 86 PRO A O 1
ATOM 632 N N . GLU A 1 87 ? 1.453 4.165 19.581 1.00 94.44 87 GLU A N 1
ATOM 633 C CA . GLU A 1 87 ? 1.136 2.867 20.186 1.00 94.44 87 GLU A CA 1
ATOM 634 C C . GLU A 1 87 ? 0.140 2.083 19.331 1.00 94.44 87 GLU A C 1
ATOM 636 O O . GLU A 1 87 ? 0.348 0.897 19.072 1.00 94.44 87 GLU A O 1
ATOM 641 N N . LEU A 1 88 ? -0.905 2.752 18.831 1.00 93.94 88 LEU A N 1
ATOM 642 C CA . LEU A 1 88 ? -1.896 2.136 17.947 1.00 93.94 88 LEU A CA 1
ATOM 643 C C . LEU A 1 88 ? -1.262 1.702 16.621 1.00 93.94 88 LEU A C 1
ATOM 645 O O . LEU A 1 88 ? -1.549 0.620 16.112 1.00 93.94 88 LEU A O 1
ATOM 649 N N . ASN A 1 89 ? -0.343 2.509 16.090 1.00 94.12 89 ASN A N 1
ATOM 650 C CA . ASN A 1 89 ? 0.417 2.152 14.901 1.00 94.12 89 ASN A CA 1
ATOM 651 C C . ASN A 1 89 ? 1.338 0.946 15.133 1.00 94.12 89 ASN A C 1
ATOM 653 O O . ASN A 1 89 ? 1.382 0.027 14.315 1.00 94.12 89 ASN A O 1
ATOM 657 N N . ALA A 1 90 ? 2.057 0.920 16.258 1.00 93.94 90 ALA A N 1
ATOM 658 C CA . ALA A 1 90 ? 2.890 -0.219 16.626 1.00 93.94 90 ALA A CA 1
ATOM 659 C C . ALA A 1 90 ? 2.050 -1.495 16.785 1.00 93.94 90 ALA A C 1
ATOM 661 O O . ALA A 1 90 ? 2.449 -2.553 16.291 1.00 93.94 90 ALA A O 1
ATOM 662 N N . LEU A 1 91 ? 0.871 -1.386 17.406 1.00 95.25 91 LEU A N 1
ATOM 663 C CA . LEU A 1 91 ? -0.069 -2.491 17.551 1.00 95.25 91 LEU A CA 1
ATOM 664 C C . LEU A 1 91 ? -0.558 -2.998 16.191 1.00 95.25 91 LEU A C 1
ATOM 666 O O . LEU A 1 91 ? -0.464 -4.199 15.948 1.00 95.25 91 LEU A O 1
ATOM 670 N N . LEU A 1 92 ? -1.006 -2.110 15.293 1.00 95.31 92 LEU A N 1
ATOM 671 C CA . LEU A 1 92 ? -1.416 -2.476 13.932 1.00 95.31 92 LEU A CA 1
ATOM 672 C C . LEU A 1 92 ? -0.312 -3.276 13.230 1.00 95.31 92 LEU A C 1
ATOM 674 O O . LEU A 1 92 ? -0.557 -4.361 12.711 1.00 95.31 92 LEU A O 1
ATOM 678 N N . ARG A 1 93 ? 0.928 -2.785 13.261 1.00 94.81 93 ARG A N 1
ATOM 679 C CA . ARG A 1 93 ? 2.056 -3.438 12.582 1.00 94.81 93 ARG A CA 1
ATOM 680 C C . ARG A 1 93 ? 2.377 -4.814 13.159 1.00 94.81 93 ARG A C 1
ATOM 682 O O . ARG A 1 93 ? 2.632 -5.745 12.398 1.00 94.81 93 ARG A O 1
ATOM 689 N N . LEU A 1 94 ? 2.351 -4.962 14.484 1.00 95.44 94 LEU A N 1
ATOM 690 C CA . LEU A 1 94 ? 2.516 -6.264 15.138 1.00 95.44 94 LEU A CA 1
ATOM 691 C C . LEU A 1 94 ? 1.368 -7.217 14.775 1.00 95.44 94 LEU A C 1
ATOM 693 O O . LEU A 1 94 ? 1.603 -8.393 14.482 1.00 95.44 94 LEU A O 1
ATOM 697 N N . TYR A 1 95 ? 0.139 -6.702 14.742 1.00 96.75 95 TYR A N 1
ATOM 698 C CA . TYR A 1 95 ? -1.055 -7.456 14.384 1.00 96.75 95 TYR A CA 1
ATOM 699 C C . TYR A 1 95 ? -0.983 -7.981 12.944 1.00 96.75 95 TYR A C 1
ATOM 701 O O . TYR A 1 95 ? -1.188 -9.177 12.720 1.00 96.75 95 TYR A O 1
ATOM 709 N N . LEU A 1 96 ? -0.619 -7.121 11.989 1.00 96.56 96 LEU A N 1
ATOM 710 C CA . LEU A 1 96 ? -0.403 -7.480 10.586 1.00 96.56 96 LEU A CA 1
ATOM 711 C C . LEU A 1 96 ? 0.728 -8.510 10.433 1.00 96.56 96 LEU A C 1
ATOM 713 O O . LEU A 1 96 ? 0.535 -9.540 9.782 1.00 96.56 96 LEU A O 1
ATOM 717 N N . ALA A 1 97 ? 1.871 -8.296 11.096 1.00 96.31 97 ALA A N 1
ATOM 718 C CA . ALA A 1 97 ? 3.023 -9.196 11.004 1.00 96.31 97 ALA A CA 1
ATOM 719 C C . ALA A 1 97 ? 2.686 -10.611 11.500 1.00 96.31 97 ALA A C 1
ATOM 721 O O . ALA A 1 97 ? 3.051 -11.602 10.871 1.00 96.31 97 ALA A O 1
ATOM 722 N N . SER A 1 98 ? 1.905 -10.726 12.580 1.00 96.75 98 SER A N 1
ATOM 723 C CA . SER A 1 98 ? 1.433 -12.028 13.080 1.00 96.75 98 SER A CA 1
ATOM 724 C C . SER A 1 98 ? 0.500 -12.778 12.110 1.00 96.75 98 SER A C 1
ATOM 726 O O . SER A 1 98 ? 0.223 -13.957 12.318 1.00 96.75 98 SER A O 1
ATOM 728 N N . ARG A 1 99 ? 0.034 -12.114 11.042 1.00 96.88 99 ARG A N 1
ATOM 729 C CA . ARG A 1 99 ? -0.897 -12.628 10.021 1.00 96.88 99 ARG A CA 1
ATOM 730 C C . ARG A 1 99 ? -0.291 -12.696 8.621 1.00 96.88 99 ARG A C 1
ATOM 732 O O . ARG A 1 99 ? -1.024 -12.850 7.650 1.00 96.88 99 ARG A O 1
ATOM 739 N N . GLY A 1 100 ? 1.031 -12.604 8.493 1.00 96.25 100 GLY A N 1
ATOM 740 C CA . GLY A 1 100 ? 1.677 -12.733 7.186 1.00 96.25 100 GLY A CA 1
ATOM 741 C C . GLY A 1 100 ? 1.936 -11.409 6.462 1.00 96.25 100 GLY A C 1
ATOM 742 O O . GLY A 1 100 ? 2.542 -11.430 5.395 1.00 96.25 100 GLY A O 1
ATOM 743 N N . VAL A 1 101 ? 1.505 -10.266 7.010 1.00 96.12 101 VAL A N 1
ATOM 744 C CA . VAL A 1 101 ? 1.557 -8.959 6.333 1.00 96.12 101 VAL A CA 1
ATOM 745 C C . VAL A 1 101 ? 2.595 -8.056 7.001 1.00 96.12 101 VAL A C 1
ATOM 747 O O . VAL A 1 101 ? 2.460 -7.692 8.164 1.00 96.12 101 VAL A O 1
ATOM 750 N N . TRP A 1 102 ? 3.640 -7.666 6.267 1.00 93.12 102 TRP A N 1
ATOM 751 C CA . TRP A 1 102 ? 4.729 -6.840 6.805 1.00 93.12 102 TRP A CA 1
ATOM 752 C C . TRP A 1 102 ? 4.666 -5.395 6.322 1.00 93.12 102 TRP A C 1
ATOM 754 O O . TRP A 1 102 ? 4.853 -5.110 5.141 1.00 93.12 102 TRP A O 1
ATOM 764 N N . GLU A 1 103 ? 4.516 -4.469 7.268 1.00 88.94 103 GLU A N 1
ATOM 765 C CA . GLU A 1 103 ? 4.621 -3.037 7.003 1.00 88.94 103 GLU A CA 1
ATOM 766 C C . GLU A 1 103 ? 5.989 -2.456 7.359 1.00 88.94 103 GLU A C 1
ATOM 768 O O . GLU A 1 103 ? 6.430 -2.450 8.519 1.00 88.94 103 GLU A O 1
ATOM 773 N N . ALA A 1 104 ? 6.631 -1.881 6.345 1.00 81.12 104 ALA A N 1
ATOM 774 C CA . ALA A 1 104 ? 7.933 -1.244 6.482 1.00 81.12 104 ALA A CA 1
ATOM 775 C C . ALA A 1 104 ? 7.862 0.193 7.031 1.00 81.12 104 ALA A C 1
ATOM 777 O O . ALA A 1 104 ? 8.813 0.636 7.671 1.00 81.12 104 ALA A O 1
ATOM 778 N N . ILE A 1 105 ? 6.767 0.924 6.790 1.00 83.00 105 ILE A N 1
ATOM 779 C CA . ILE A 1 105 ? 6.661 2.359 7.090 1.00 83.00 105 ILE A CA 1
ATOM 780 C C . ILE A 1 105 ? 5.511 2.585 8.064 1.00 83.00 105 ILE A C 1
ATOM 782 O O . ILE A 1 105 ? 4.372 2.267 7.749 1.00 83.00 105 ILE A O 1
ATOM 786 N N . SER A 1 106 ? 5.803 3.174 9.222 1.00 76.69 106 SER A N 1
ATOM 787 C CA . SER A 1 106 ? 4.804 3.420 10.265 1.00 76.69 106 SER A CA 1
ATOM 788 C C . SER A 1 106 ? 3.774 4.485 9.887 1.00 76.69 106 SER A C 1
ATOM 790 O O . SER A 1 106 ? 2.611 4.344 10.219 1.00 76.69 106 SER A O 1
ATOM 792 N N . THR A 1 107 ? 4.141 5.554 9.184 1.00 76.88 107 THR A N 1
ATOM 793 C CA . THR A 1 107 ? 3.270 6.745 9.077 1.00 76.88 107 THR A CA 1
ATOM 794 C C . THR A 1 107 ? 2.515 6.900 7.756 1.00 76.88 107 THR A C 1
ATOM 796 O O . THR A 1 107 ? 1.664 7.780 7.648 1.00 76.88 107 THR A O 1
ATOM 799 N N . ALA A 1 108 ? 2.821 6.080 6.748 1.00 80.62 108 ALA A N 1
ATOM 800 C CA . ALA A 1 108 ? 2.339 6.277 5.375 1.00 80.62 108 ALA A CA 1
ATOM 801 C C . ALA A 1 108 ? 1.730 5.018 4.733 1.00 80.62 108 ALA A C 1
ATOM 803 O O . ALA A 1 108 ? 1.530 4.998 3.514 1.00 80.62 108 ALA A O 1
ATOM 804 N N . GLY A 1 109 ? 1.529 3.954 5.522 1.00 86.94 109 GLY A N 1
ATOM 805 C CA . GLY A 1 109 ? 1.023 2.659 5.058 1.00 86.94 109 GLY A CA 1
ATOM 806 C C . GLY A 1 109 ? 1.902 1.971 4.001 1.00 86.94 109 GLY A C 1
ATOM 807 O O . GLY A 1 109 ? 3.052 2.379 3.752 1.00 86.94 109 GLY A O 1
ATOM 808 N N . PRO A 1 110 ? 1.400 0.903 3.361 1.00 92.25 110 PRO A N 1
ATOM 809 C CA . PRO A 1 110 ? 2.095 0.229 2.274 1.00 92.25 110 PRO A CA 1
ATOM 810 C C . PRO A 1 110 ? 2.047 1.031 0.965 1.00 92.25 110 PRO A C 1
ATOM 812 O O . PRO A 1 110 ? 1.163 1.846 0.715 1.00 92.25 110 PRO A O 1
ATOM 815 N N . ALA A 1 111 ? 3.004 0.741 0.087 1.00 93.88 111 ALA A N 1
ATOM 816 C CA . ALA A 1 111 ? 2.910 1.059 -1.333 1.00 93.88 111 ALA A CA 1
ATOM 817 C C . ALA A 1 111 ? 2.914 -0.253 -2.113 1.00 93.88 111 ALA A C 1
ATOM 819 O O . ALA A 1 111 ? 3.812 -1.076 -1.922 1.00 93.88 111 ALA A O 1
ATOM 820 N N . MET A 1 112 ? 1.918 -0.444 -2.970 1.00 95.44 112 MET A N 1
ATOM 821 C CA . MET A 1 112 ? 1.819 -1.617 -3.824 1.00 95.44 112 MET A CA 1
ATOM 822 C C . MET A 1 112 ? 2.993 -1.633 -4.800 1.00 95.44 112 MET A C 1
ATOM 824 O O . MET A 1 112 ? 3.249 -0.676 -5.532 1.00 95.44 112 MET A O 1
ATOM 828 N N . SER A 1 113 ? 3.740 -2.733 -4.771 1.00 95.50 113 SER A N 1
ATOM 829 C CA . SER A 1 113 ? 4.773 -3.009 -5.764 1.00 95.50 113 SER A CA 1
ATOM 830 C C . SER A 1 113 ? 4.120 -3.278 -7.117 1.00 95.50 113 SER A C 1
ATOM 832 O O . SER A 1 113 ? 3.027 -3.833 -7.178 1.00 95.50 113 SER A O 1
ATOM 834 N N . VAL A 1 114 ? 4.831 -3.004 -8.211 1.00 97.38 114 VAL A N 1
ATOM 835 C CA . VAL A 1 114 ? 4.407 -3.429 -9.558 1.00 97.38 114 VAL A CA 1
ATOM 836 C C . VAL A 1 114 ? 4.263 -4.952 -9.692 1.00 97.38 114 VAL A C 1
ATOM 838 O O . VAL A 1 114 ? 3.601 -5.429 -10.605 1.00 97.38 114 VAL A O 1
ATOM 841 N N . ALA A 1 115 ? 4.869 -5.717 -8.778 1.00 97.19 115 ALA A N 1
ATOM 842 C CA . ALA A 1 115 ? 4.735 -7.171 -8.699 1.00 97.19 115 ALA A CA 1
ATOM 843 C C . ALA A 1 115 ? 3.601 -7.642 -7.768 1.00 97.19 115 ALA A C 1
ATOM 845 O O . ALA A 1 115 ? 3.366 -8.844 -7.674 1.00 97.19 115 ALA A O 1
ATOM 846 N N . ALA A 1 116 ? 2.941 -6.728 -7.048 1.00 97.31 116 ALA A N 1
ATOM 847 C CA . ALA A 1 116 ? 1.848 -7.078 -6.149 1.00 97.31 116 ALA A CA 1
ATOM 848 C C . ALA A 1 116 ? 0.633 -7.578 -6.936 1.00 97.31 116 ALA A C 1
ATOM 850 O O . ALA A 1 116 ? 0.455 -7.302 -8.126 1.00 97.31 116 ALA A O 1
ATOM 851 N N . THR A 1 117 ? -0.227 -8.308 -6.246 1.00 98.31 117 THR A N 1
ATOM 852 C CA . THR A 1 117 ? -1.438 -8.899 -6.795 1.00 98.31 117 THR A CA 1
ATOM 853 C C . THR A 1 117 ? -2.661 -8.449 -6.005 1.00 98.31 117 THR A C 1
ATOM 855 O O . THR A 1 117 ? -2.572 -7.997 -4.865 1.00 98.31 117 THR A O 1
ATOM 858 N N . ARG A 1 118 ? -3.846 -8.654 -6.585 1.00 98.50 118 ARG A N 1
ATOM 859 C CA . ARG A 1 118 ? -5.124 -8.460 -5.880 1.00 98.50 118 ARG A CA 1
ATOM 860 C C . ARG A 1 118 ? -5.243 -9.345 -4.634 1.00 98.50 118 ARG A C 1
ATOM 862 O O . ARG A 1 118 ? -5.915 -8.968 -3.682 1.00 98.50 118 ARG A O 1
ATOM 869 N N . ALA A 1 119 ? -4.579 -10.505 -4.622 1.00 98.44 119 ALA A N 1
ATOM 870 C CA . ALA A 1 119 ? -4.546 -11.380 -3.454 1.00 98.44 119 ALA A CA 1
ATOM 871 C C . ALA A 1 119 ? -3.748 -10.758 -2.296 1.00 98.44 119 ALA A C 1
ATOM 873 O O . ALA A 1 119 ? -4.162 -10.890 -1.147 1.00 98.44 119 ALA A O 1
ATOM 874 N N . ASP A 1 120 ? -2.664 -10.033 -2.590 1.00 97.75 120 ASP A N 1
ATOM 875 C CA . ASP A 1 120 ? -1.892 -9.307 -1.573 1.00 97.75 120 ASP A CA 1
ATOM 876 C C . ASP A 1 120 ? -2.724 -8.174 -0.958 1.00 97.75 120 ASP A C 1
ATOM 878 O O . ASP A 1 120 ? -2.756 -8.019 0.265 1.00 97.75 120 ASP A O 1
ATOM 882 N N . VAL A 1 121 ? -3.464 -7.432 -1.794 1.00 98.12 121 VAL A N 1
ATOM 883 C CA . VAL A 1 121 ? -4.418 -6.405 -1.337 1.00 98.12 121 VAL A CA 1
ATOM 884 C C . VAL A 1 121 ? -5.492 -7.027 -0.445 1.00 98.12 121 VAL A C 1
ATOM 886 O O . VAL A 1 121 ? -5.715 -6.559 0.670 1.00 98.12 121 VAL A O 1
ATOM 889 N N . ALA A 1 122 ? -6.116 -8.121 -0.890 1.00 98.38 122 ALA A N 1
ATOM 890 C CA . ALA A 1 122 ? -7.147 -8.812 -0.122 1.00 98.38 122 ALA A CA 1
ATOM 891 C C . ALA A 1 122 ? -6.624 -9.327 1.231 1.00 98.38 122 ALA A C 1
ATOM 893 O O . ALA A 1 122 ? -7.313 -9.192 2.242 1.00 98.38 122 ALA A O 1
ATOM 894 N N . ALA A 1 123 ? -5.404 -9.873 1.272 1.00 97.88 123 ALA A N 1
ATOM 895 C CA . ALA A 1 123 ? -4.774 -10.328 2.508 1.00 97.88 123 ALA A CA 1
ATOM 896 C C . ALA A 1 123 ? -4.534 -9.169 3.488 1.00 97.88 123 ALA A C 1
ATOM 898 O O . ALA A 1 123 ? -4.833 -9.301 4.678 1.00 97.88 123 ALA A O 1
ATOM 899 N N . TYR A 1 124 ? -4.054 -8.023 2.992 1.00 97.56 124 TYR A N 1
ATOM 900 C CA . TYR A 1 124 ? -3.882 -6.823 3.809 1.00 97.56 124 TYR A CA 1
ATOM 901 C C . TYR A 1 124 ? -5.228 -6.337 4.363 1.00 97.56 124 TYR A C 1
ATOM 903 O O . TYR A 1 124 ? -5.368 -6.168 5.574 1.00 97.56 124 TYR A O 1
ATOM 911 N N . VAL A 1 125 ? -6.230 -6.139 3.499 1.00 98.06 125 VAL A N 1
ATOM 912 C CA . VAL A 1 125 ? -7.550 -5.617 3.895 1.00 98.06 125 VAL A CA 1
ATOM 913 C C . VAL A 1 125 ? -8.231 -6.552 4.893 1.00 98.06 125 VAL A C 1
ATOM 915 O O . VAL A 1 125 ? -8.787 -6.085 5.885 1.00 98.06 125 VAL A O 1
ATOM 918 N N . ALA A 1 126 ? -8.145 -7.870 4.696 1.00 98.50 126 ALA A N 1
ATOM 919 C CA . ALA A 1 126 ? -8.691 -8.843 5.638 1.00 98.50 126 ALA A CA 1
ATOM 920 C C . ALA A 1 126 ? -8.019 -8.751 7.019 1.00 98.50 126 ALA A C 1
ATOM 922 O O . ALA A 1 126 ? -8.707 -8.740 8.041 1.00 98.50 126 ALA A O 1
ATOM 923 N N . ALA A 1 127 ? -6.687 -8.644 7.063 1.00 98.12 127 ALA A N 1
ATOM 924 C CA . ALA A 1 127 ? -5.955 -8.495 8.317 1.00 98.12 127 ALA A CA 1
ATOM 925 C C . ALA A 1 127 ? -6.264 -7.156 9.011 1.00 98.12 127 ALA A C 1
ATOM 927 O O . ALA A 1 127 ? -6.426 -7.129 10.231 1.00 98.12 127 ALA A O 1
ATOM 928 N N . PHE A 1 128 ? -6.405 -6.067 8.250 1.00 97.56 128 PHE A N 1
ATOM 929 C CA . PHE A 1 128 ? -6.795 -4.760 8.779 1.00 97.56 128 PHE A CA 1
ATOM 930 C C . PHE A 1 128 ? -8.229 -4.753 9.324 1.00 97.56 128 PHE A C 1
ATOM 932 O O . PHE A 1 128 ? -8.467 -4.251 10.417 1.00 97.56 128 PHE A O 1
ATOM 939 N N . ARG A 1 129 ? -9.185 -5.363 8.615 1.00 98.19 129 ARG A N 1
ATOM 940 C CA . ARG A 1 129 ? -10.571 -5.509 9.090 1.00 98.19 129 ARG A CA 1
ATOM 941 C C . ARG A 1 129 ? -10.646 -6.293 10.396 1.00 98.19 129 ARG A C 1
ATOM 943 O O . ARG A 1 129 ? -11.363 -5.889 11.306 1.00 98.19 129 ARG A O 1
ATOM 950 N N . ALA A 1 130 ? -9.875 -7.375 10.511 1.00 98.12 130 ALA A N 1
ATOM 951 C CA . ALA A 1 130 ? -9.775 -8.130 11.756 1.00 98.12 130 ALA A CA 1
ATOM 952 C C . ALA A 1 130 ? -9.180 -7.278 12.893 1.00 98.12 130 ALA A C 1
ATOM 954 O O . ALA A 1 130 ? -9.702 -7.294 14.003 1.00 98.12 130 ALA A O 1
ATOM 955 N N . PHE A 1 131 ? -8.146 -6.481 12.603 1.00 97.50 131 PHE A N 1
ATOM 956 C CA . PHE A 1 131 ? -7.582 -5.535 13.567 1.00 97.50 131 PHE A CA 1
ATOM 957 C C . PHE A 1 131 ? -8.626 -4.527 14.057 1.00 97.50 131 PHE A C 1
ATOM 959 O O . PHE A 1 131 ? -8.787 -4.371 15.262 1.00 97.50 131 PHE A O 1
ATOM 966 N N . VAL A 1 132 ? -9.350 -3.881 13.136 1.00 97.81 132 VAL A N 1
ATOM 967 C CA . VAL A 1 132 ? -10.410 -2.911 13.454 1.00 97.81 132 VAL A CA 1
ATOM 968 C C . VAL A 1 132 ? -11.487 -3.538 14.343 1.00 97.81 132 VAL A C 1
ATOM 970 O O . VAL A 1 132 ? -11.863 -2.948 15.352 1.00 97.81 132 VAL A O 1
ATOM 973 N N . ALA A 1 133 ? -11.945 -4.748 14.012 1.00 97.25 133 ALA A N 1
ATOM 974 C CA . ALA A 1 133 ? -12.936 -5.456 14.816 1.00 97.25 133 ALA A CA 1
ATOM 975 C C . ALA A 1 133 ? -12.436 -5.737 16.245 1.00 97.25 133 ALA A C 1
ATOM 977 O O . ALA A 1 133 ? -13.165 -5.492 17.206 1.00 97.25 133 ALA A O 1
ATOM 978 N N . ASP A 1 134 ? -11.191 -6.198 16.391 1.00 96.69 134 ASP A N 1
ATOM 979 C CA . ASP A 1 134 ? -10.614 -6.538 17.695 1.00 96.69 134 ASP A CA 1
ATOM 980 C C . ASP A 1 134 ? -10.394 -5.301 18.580 1.00 96.69 134 ASP A C 1
ATOM 982 O O . ASP A 1 134 ? -10.626 -5.370 19.787 1.00 96.69 134 ASP A O 1
ATOM 986 N N . VAL A 1 135 ? -9.967 -4.165 18.012 1.00 94.25 135 VAL A N 1
ATOM 987 C CA . VAL A 1 135 ? -9.746 -2.939 18.804 1.00 94.25 135 VAL A CA 1
ATOM 988 C C . VAL A 1 135 ? -11.047 -2.264 19.223 1.00 94.25 135 VAL A C 1
ATOM 990 O O . VAL A 1 135 ? -11.086 -1.678 20.297 1.00 94.25 135 VAL A O 1
ATOM 993 N N . VAL A 1 136 ? -12.112 -2.370 18.4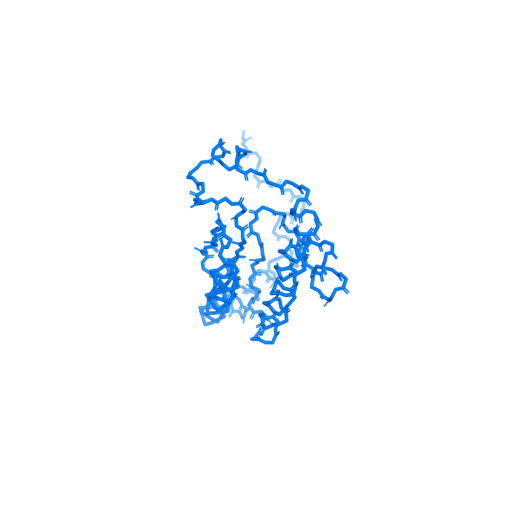22 1.00 93.62 136 VAL A N 1
ATOM 994 C CA . VAL A 1 136 ? -13.439 -1.837 18.779 1.00 93.62 136 VAL A CA 1
ATOM 995 C C . VAL A 1 136 ? -14.148 -2.730 19.799 1.00 93.62 136 VAL A C 1
ATOM 997 O O . VAL A 1 136 ? -14.881 -2.229 20.641 1.00 93.62 136 VAL A O 1
ATOM 1000 N N . ALA A 1 137 ? -13.926 -4.047 19.763 1.00 88.19 137 ALA A N 1
ATOM 1001 C CA . ALA A 1 137 ? -14.508 -4.984 20.729 1.00 88.19 137 ALA A CA 1
ATOM 1002 C C . ALA A 1 137 ? -13.828 -4.965 22.113 1.00 88.19 137 ALA A C 1
ATOM 1004 O O . ALA A 1 137 ? -14.310 -5.624 23.035 1.00 88.19 137 ALA A O 1
ATOM 1005 N N . ALA A 1 138 ? -12.687 -4.284 22.243 1.00 74.25 138 ALA A N 1
ATOM 1006 C CA . ALA A 1 138 ? -11.945 -4.161 23.495 1.00 74.25 138 ALA A CA 1
ATOM 1007 C C . ALA A 1 138 ? -12.443 -3.015 24.404 1.00 74.25 138 ALA A C 1
ATOM 1009 O O . ALA A 1 138 ? -11.973 -2.930 25.542 1.00 74.25 138 ALA A O 1
ATOM 1010 N N . ASP A 1 139 ? -13.369 -2.180 23.915 1.00 49.31 139 ASP A N 1
ATOM 1011 C CA . ASP A 1 139 ? -14.142 -1.187 24.688 1.00 49.31 139 ASP A CA 1
ATOM 1012 C C . ASP A 1 139 ? -15.410 -1.806 25.315 1.00 49.31 139 ASP A C 1
ATOM 1014 O O . ASP A 1 139 ? -15.778 -1.385 26.440 1.00 49.31 139 ASP A O 1
#